Protein AF-Q52810-F1 (afdb_monomer)

Foldseek 3Di:
DVVVVVLVVLVPPPAPDKDFLVVVLVVCVVCCVVVVHDPVNSVVSVVVCVPQPDRIDGNPGDDDDD

pLDDT: mean 75.81, std 13.65, range [48.84, 90.12]

Secondary structure (DSSP, 8-state):
-HHHHHHHHHTTSPTT-EEEHHHHHHHHHHTTTTTT--HHHHHHHHHHHHS-SSSEEETTS-----

Organism: Rhizobium leguminosarum (NCBI:txid384)

Structure (mmCIF, N/CA/C/O backbone):
data_AF-Q52810-F1
#
_entry.id   AF-Q52810-F1
#
loop_
_atom_site.group_PDB
_atom_site.id
_atom_site.type_symbol
_atom_site.label_atom_id
_atom_site.label_alt_id
_atom_site.label_comp_id
_atom_site.label_asym_id
_atom_site.label_entity_id
_atom_site.label_seq_id
_atom_site.pdbx_PDB_ins_code
_atom_site.Cartn_x
_atom_site.Cartn_y
_atom_site.Cartn_z
_atom_site.occupancy
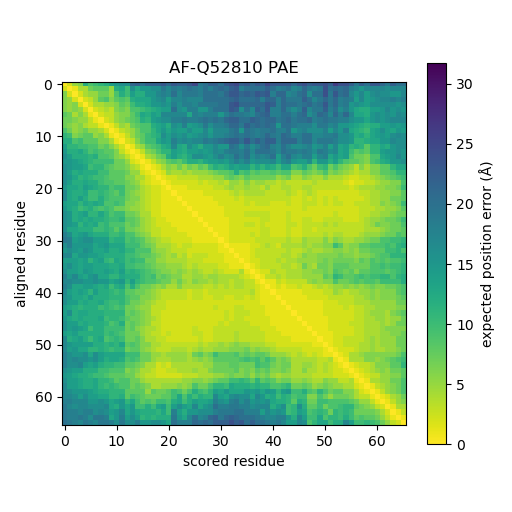_atom_site.B_iso_or_equiv
_atom_site.auth_seq_id
_atom_site.auth_comp_id
_atom_site.auth_asym_id
_atom_site.auth_atom_id
_atom_site.pdbx_PDB_model_num
ATOM 1 N N . LEU A 1 1 ? -12.160 -2.262 -17.166 1.00 48.84 1 LEU A N 1
ATOM 2 C CA . LEU A 1 1 ? -12.796 -3.396 -16.442 1.00 48.84 1 LEU A CA 1
ATOM 3 C C . LEU A 1 1 ? -11.940 -3.978 -15.305 1.00 48.84 1 LEU A C 1
ATOM 5 O O . LEU A 1 1 ? -12.517 -4.410 -14.316 1.00 48.84 1 LEU A O 1
ATOM 9 N N . ALA A 1 2 ? -10.601 -3.979 -15.390 1.00 54.53 2 ALA A N 1
ATOM 10 C CA . ALA A 1 2 ? -9.738 -4.512 -14.322 1.00 54.53 2 ALA A CA 1
ATOM 11 C C . ALA A 1 2 ? -9.828 -3.737 -12.987 1.00 54.53 2 ALA A C 1
ATOM 13 O O . ALA A 1 2 ? -9.879 -4.359 -11.930 1.00 54.53 2 ALA A O 1
ATOM 14 N N . LEU A 1 3 ? -9.923 -2.401 -13.031 1.00 53.59 3 LEU A N 1
ATOM 15 C CA . LEU A 1 3 ? -10.065 -1.549 -11.837 1.00 53.59 3 LEU A CA 1
ATOM 16 C C . LEU A 1 3 ? -11.359 -1.839 -11.056 1.00 53.59 3 LEU A C 1
ATOM 18 O O . LEU A 1 3 ? -11.307 -2.050 -9.850 1.00 53.59 3 LEU A O 1
ATOM 22 N N . VAL A 1 4 ? -12.494 -1.958 -11.756 1.00 55.69 4 VAL A N 1
ATOM 23 C CA . VAL A 1 4 ? -13.800 -2.277 -11.147 1.00 55.69 4 VAL A CA 1
ATOM 24 C C . VAL A 1 4 ? -13.798 -3.677 -10.527 1.00 55.69 4 VAL A C 1
ATOM 26 O O . VAL A 1 4 ? -14.270 -3.858 -9.411 1.00 55.69 4 VAL A O 1
ATOM 29 N N . LYS A 1 5 ? -13.204 -4.674 -11.201 1.00 49.69 5 LYS A N 1
ATOM 30 C CA . LYS A 1 5 ? -13.057 -6.026 -10.630 1.00 49.69 5 LYS A CA 1
ATOM 31 C C . LYS A 1 5 ? -12.217 -6.019 -9.354 1.00 49.69 5 LYS A C 1
ATOM 33 O O . LYS A 1 5 ? -12.582 -6.677 -8.388 1.00 49.69 5 LYS A O 1
ATOM 38 N N . ARG A 1 6 ? -11.122 -5.254 -9.332 1.00 57.31 6 ARG A N 1
ATOM 39 C CA . ARG A 1 6 ? -10.260 -5.142 -8.151 1.00 57.31 6 ARG A CA 1
ATOM 40 C C . ARG A 1 6 ? -10.986 -4.464 -6.988 1.00 57.31 6 ARG A C 1
ATOM 42 O O . ARG A 1 6 ? -10.871 -4.951 -5.873 1.00 57.31 6 ARG A O 1
ATOM 49 N N . GLN A 1 7 ? -11.796 -3.435 -7.255 1.00 57.34 7 GLN A N 1
ATOM 50 C CA . GLN A 1 7 ? -12.647 -2.798 -6.241 1.00 57.34 7 GLN A CA 1
ATOM 51 C C . GLN A 1 7 ? -13.679 -3.769 -5.644 1.00 57.34 7 GLN A C 1
ATOM 53 O O . GLN A 1 7 ? -13.830 -3.805 -4.427 1.00 57.34 7 GLN A O 1
ATOM 58 N N . ILE A 1 8 ? -14.322 -4.605 -6.470 1.00 57.97 8 ILE A N 1
ATOM 59 C CA . ILE A 1 8 ? -15.297 -5.616 -6.014 1.00 57.97 8 ILE A CA 1
ATOM 60 C C . ILE A 1 8 ? -14.634 -6.695 -5.141 1.00 57.97 8 ILE A C 1
ATOM 62 O O . ILE A 1 8 ? -15.210 -7.124 -4.144 1.00 57.97 8 ILE A O 1
ATOM 66 N N . GLU A 1 9 ? -13.419 -7.135 -5.479 1.00 58.94 9 GLU A N 1
ATOM 67 C CA . GLU A 1 9 ? -12.679 -8.096 -4.648 1.00 58.94 9 GLU A CA 1
ATOM 68 C C . GLU A 1 9 ? -12.188 -7.467 -3.333 1.00 58.94 9 GLU A C 1
ATOM 70 O O . GLU A 1 9 ? -12.240 -8.116 -2.289 1.00 58.94 9 GLU A O 1
ATOM 75 N N . THR A 1 10 ? -11.795 -6.186 -3.333 1.00 57.66 10 THR A N 1
ATOM 76 C CA . THR A 1 10 ? -11.495 -5.443 -2.096 1.00 57.66 10 THR A CA 1
ATOM 77 C C . THR A 1 10 ? -12.723 -5.350 -1.185 1.00 57.66 10 THR A C 1
ATOM 79 O O . THR A 1 10 ? -12.574 -5.422 0.032 1.00 57.66 10 THR A O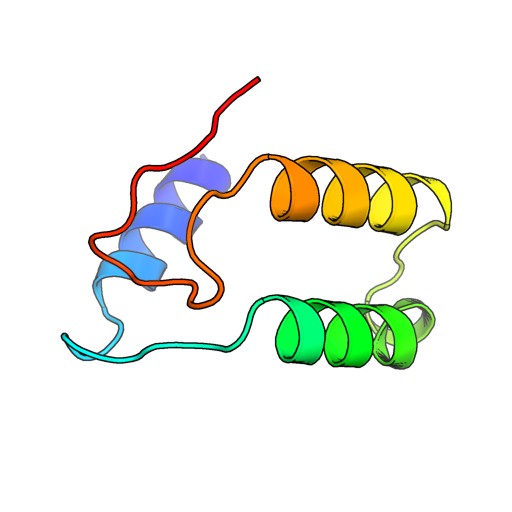 1
ATOM 82 N N . SER A 1 11 ? -13.941 -5.293 -1.741 1.00 56.22 11 SER A N 1
ATOM 83 C CA . SER A 1 11 ? -15.185 -5.309 -0.957 1.00 56.22 11 SER A CA 1
ATOM 84 C C . SER A 1 11 ? -15.425 -6.610 -0.175 1.00 56.22 11 SER A C 1
ATOM 86 O O . SER A 1 11 ? -16.215 -6.605 0.767 1.00 56.22 11 SER A O 1
ATOM 88 N N . LYS A 1 12 ? -14.750 -7.715 -0.534 1.00 58.09 12 LYS A N 1
ATOM 89 C CA . LYS A 1 12 ? -14.849 -9.021 0.149 1.00 58.09 12 LYS A CA 1
ATOM 90 C C . LYS A 1 12 ? -13.862 -9.189 1.306 1.00 58.09 12 LYS A C 1
ATOM 92 O O . LYS A 1 12 ? -13.873 -10.223 1.978 1.00 58.09 12 LYS A O 1
ATOM 97 N N . ILE A 1 13 ? -12.978 -8.217 1.528 1.00 63.41 13 ILE A N 1
ATOM 98 C CA . ILE A 1 13 ? -12.084 -8.222 2.684 1.00 63.41 13 ILE A CA 1
ATOM 99 C C . ILE A 1 13 ? -12.944 -8.131 3.953 1.00 63.41 13 ILE A C 1
ATOM 101 O O . ILE A 1 13 ? -13.960 -7.441 3.977 1.00 63.41 13 ILE A O 1
ATOM 105 N N . LYS A 1 14 ? -12.576 -8.879 5.004 1.00 62.62 14 LYS A N 1
ATOM 106 C CA . LYS A 1 14 ? -13.314 -8.823 6.273 1.00 62.62 14 LYS A CA 1
ATOM 107 C C . LYS A 1 14 ? -13.365 -7.367 6.771 1.00 62.62 14 LYS A C 1
ATOM 109 O O . LYS A 1 14 ? -12.299 -6.747 6.856 1.00 62.62 14 LYS A O 1
ATOM 114 N N . PRO A 1 15 ? -14.552 -6.859 7.150 1.00 60.53 15 PRO A N 1
ATOM 115 C CA . PRO A 1 15 ? -14.685 -5.538 7.751 1.00 60.53 15 PRO A CA 1
ATOM 116 C C . PRO A 1 15 ? -13.729 -5.388 8.939 1.00 60.53 15 PRO A C 1
ATOM 118 O O . PRO A 1 15 ? -13.600 -6.309 9.747 1.00 60.53 15 PRO A O 1
ATOM 121 N N . GLY A 1 16 ? -13.038 -4.251 9.023 1.00 65.44 16 GLY A N 1
ATOM 122 C CA . GLY A 1 16 ? -12.067 -3.969 10.086 1.00 65.44 16 GLY A CA 1
ATOM 123 C C . GLY A 1 16 ? -10.644 -4.474 9.830 1.00 65.44 16 GLY A C 1
ATOM 124 O O . GLY A 1 16 ? -9.786 -4.307 10.692 1.00 65.44 16 GLY A O 1
ATOM 125 N N . LYS A 1 17 ? -10.347 -5.067 8.664 1.00 72.62 17 LYS A N 1
ATOM 126 C CA . LYS A 1 17 ? -8.957 -5.352 8.289 1.00 72.62 17 LYS A CA 1
ATOM 127 C C . LYS A 1 17 ? -8.240 -4.042 7.955 1.00 72.62 17 L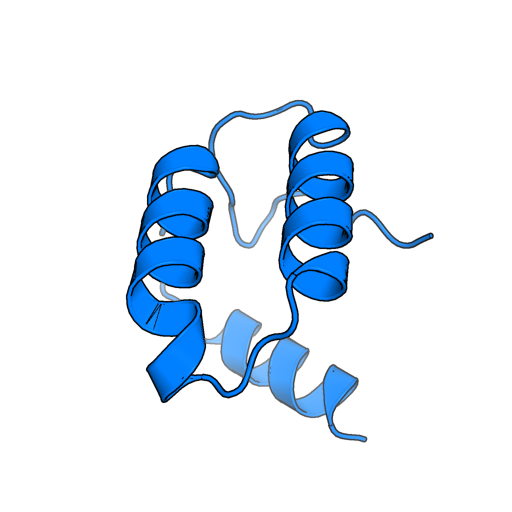YS A C 1
ATOM 129 O O . LYS A 1 17 ? -8.537 -3.417 6.939 1.00 72.62 17 LYS A O 1
ATOM 134 N N . THR A 1 18 ? -7.294 -3.663 8.805 1.00 75.50 18 THR A N 1
ATOM 135 C CA . THR A 1 18 ? -6.399 -2.526 8.592 1.00 75.50 18 THR A CA 1
ATOM 136 C C . THR A 1 18 ? -5.022 -3.030 8.162 1.00 75.50 18 THR A C 1
ATOM 138 O O . THR A 1 18 ? -4.632 -4.166 8.457 1.00 75.50 18 THR A O 1
ATOM 141 N N . ALA A 1 19 ? -4.294 -2.222 7.399 1.00 82.25 19 ALA A N 1
ATOM 142 C CA . ALA A 1 19 ? -2.901 -2.486 7.069 1.00 82.25 19 ALA A CA 1
ATOM 143 C C . ALA A 1 19 ? -2.083 -1.211 7.248 1.00 82.25 19 ALA A C 1
ATOM 145 O O . ALA A 1 19 ? -2.490 -0.148 6.792 1.00 82.25 19 ALA A O 1
ATOM 146 N N . ASP A 1 20 ? -0.918 -1.312 7.881 1.00 87.50 20 ASP A N 1
ATOM 147 C CA . ASP A 1 20 ? 0.001 -0.180 7.989 1.00 87.50 20 ASP A CA 1
ATOM 148 C C . ASP A 1 20 ? 0.548 0.185 6.601 1.00 87.50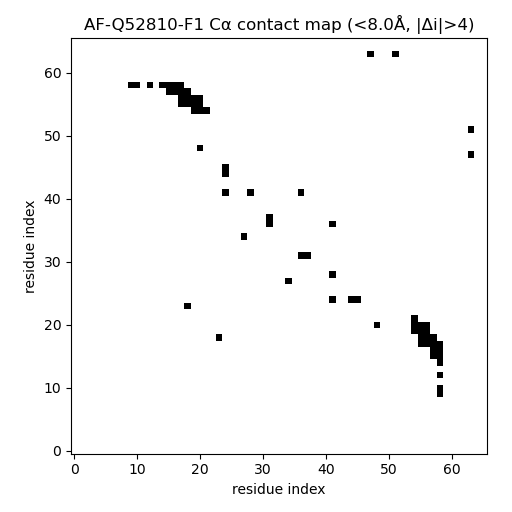 20 ASP A C 1
ATOM 150 O O . ASP A 1 20 ? 1.115 -0.663 5.900 1.00 87.50 20 ASP A O 1
ATOM 154 N N . LYS A 1 21 ? 0.381 1.450 6.203 1.00 86.38 21 LYS A N 1
ATOM 155 C CA . LYS A 1 21 ? 0.755 1.929 4.868 1.00 86.38 21 LYS A CA 1
ATOM 156 C C . LYS A 1 21 ? 2.231 1.714 4.546 1.00 86.38 21 LYS A C 1
ATOM 158 O O . LYS A 1 21 ? 2.575 1.323 3.431 1.00 86.38 21 LYS A O 1
ATOM 163 N N . TRP A 1 22 ? 3.105 1.902 5.530 1.00 88.75 22 TRP A N 1
ATOM 164 C CA . TRP A 1 22 ? 4.547 1.786 5.352 1.00 88.75 22 TRP A CA 1
ATOM 165 C C . TRP A 1 22 ? 5.013 0.338 5.360 1.00 88.75 22 TRP A C 1
ATOM 167 O O . TRP A 1 22 ? 5.980 0.004 4.678 1.00 88.75 22 TRP A O 1
ATOM 177 N N . LYS A 1 23 ? 4.320 -0.540 6.088 1.00 88.12 23 LYS A N 1
ATOM 178 C CA . LYS A 1 23 ? 4.535 -1.984 5.993 1.00 88.12 23 LYS A CA 1
ATOM 179 C C . LYS A 1 23 ? 4.199 -2.480 4.589 1.00 88.12 23 LYS A C 1
ATOM 181 O O . LYS A 1 23 ? 5.037 -3.124 3.975 1.00 88.12 23 LYS A O 1
ATOM 186 N N . VAL A 1 24 ? 3.043 -2.091 4.048 1.00 86.81 24 VAL A N 1
ATOM 187 C CA . VAL A 1 24 ? 2.644 -2.455 2.678 1.00 86.81 24 VAL A CA 1
ATOM 188 C C . VAL A 1 24 ? 3.635 -1.918 1.643 1.00 86.81 24 VAL A C 1
ATOM 190 O O . VAL A 1 24 ? 3.990 -2.637 0.713 1.00 86.81 24 VAL A O 1
ATOM 193 N N . PHE A 1 25 ? 4.112 -0.680 1.807 1.00 88.62 25 PHE A N 1
ATOM 194 C CA . PHE A 1 25 ? 5.134 -0.111 0.927 1.00 88.62 25 PHE A CA 1
ATOM 195 C C . PHE A 1 25 ? 6.444 -0.904 0.958 1.00 88.62 25 PHE A C 1
ATOM 197 O O . PHE A 1 25 ? 6.984 -1.221 -0.100 1.00 88.62 25 PHE A O 1
ATOM 204 N N . ARG A 1 26 ? 6.946 -1.253 2.152 1.00 89.00 26 ARG A N 1
ATOM 205 C CA . ARG A 1 26 ? 8.166 -2.061 2.296 1.00 89.00 26 ARG A CA 1
ATOM 206 C C . ARG A 1 26 ? 8.001 -3.436 1.665 1.00 89.00 26 ARG A C 1
ATOM 208 O O . ARG A 1 26 ? 8.831 -3.801 0.842 1.00 89.00 26 ARG A O 1
ATOM 215 N N . ASP A 1 27 ? 6.900 -4.125 1.955 1.00 89.56 27 ASP A N 1
ATOM 216 C CA . ASP A 1 27 ? 6.607 -5.442 1.382 1.00 89.56 27 ASP A CA 1
ATOM 217 C C . ASP A 1 27 ? 6.543 -5.370 -0.161 1.00 89.56 27 ASP A C 1
ATOM 219 O O . ASP A 1 27 ? 7.080 -6.229 -0.860 1.00 89.56 27 ASP A O 1
ATOM 223 N N . ALA A 1 28 ? 5.935 -4.315 -0.721 1.00 87.25 28 ALA A N 1
ATOM 224 C CA . ALA A 1 28 ? 5.872 -4.094 -2.168 1.00 87.25 28 ALA A CA 1
ATOM 225 C C . ALA A 1 28 ? 7.232 -3.728 -2.785 1.00 87.25 28 ALA A C 1
ATOM 227 O O . ALA A 1 28 ? 7.518 -4.126 -3.915 1.00 87.25 28 ALA A O 1
ATOM 228 N N . SER A 1 29 ? 8.061 -2.977 -2.058 1.00 88.31 29 SER A N 1
ATOM 229 C CA . SER A 1 29 ? 9.420 -2.615 -2.468 1.00 88.31 29 SER A CA 1
ATOM 230 C C . SER A 1 29 ? 10.346 -3.835 -2.472 1.00 88.31 29 SER A C 1
ATOM 232 O O . SER A 1 29 ? 11.082 -4.046 -3.433 1.00 88.31 29 SER A O 1
ATOM 234 N N . GLU A 1 30 ? 10.252 -4.697 -1.457 1.00 89.88 30 GLU A N 1
ATOM 235 C CA . GLU A 1 30 ? 10.981 -5.969 -1.387 1.00 89.88 30 GLU A CA 1
ATOM 236 C C . GLU A 1 30 ? 10.531 -6.934 -2.490 1.00 89.88 30 GLU A C 1
ATOM 238 O O . GLU A 1 30 ? 11.353 -7.558 -3.158 1.00 89.88 30 GLU A O 1
ATOM 243 N N . ALA A 1 31 ? 9.224 -7.005 -2.755 1.00 89.94 31 ALA A N 1
ATOM 244 C CA . ALA A 1 31 ? 8.665 -7.838 -3.813 1.00 89.94 31 ALA A CA 1
ATOM 245 C C . ALA A 1 31 ? 8.726 -7.196 -5.212 1.00 89.94 31 ALA A C 1
ATOM 247 O O . ALA A 1 31 ? 8.165 -7.762 -6.152 1.00 89.94 31 ALA A O 1
ATOM 248 N N . ARG A 1 32 ? 9.383 -6.039 -5.395 1.00 86.81 32 ARG A N 1
ATOM 249 C CA . ARG A 1 32 ? 9.340 -5.277 -6.659 1.00 86.81 32 ARG A CA 1
ATOM 250 C C . ARG A 1 32 ? 9.755 -6.104 -7.874 1.00 86.81 32 ARG A C 1
ATOM 252 O O . ARG A 1 32 ? 9.116 -6.006 -8.916 1.00 86.81 32 ARG A O 1
ATOM 259 N N . GLU A 1 33 ? 10.777 -6.947 -7.729 1.00 87.31 33 GLU A N 1
ATOM 260 C CA . GLU A 1 33 ? 11.295 -7.784 -8.817 1.00 87.31 33 GLU A CA 1
ATOM 261 C C . GLU A 1 33 ? 10.309 -8.902 -9.162 1.00 87.31 33 GLU A C 1
ATOM 263 O O . GLU A 1 33 ? 10.002 -9.121 -10.332 1.00 87.31 33 GLU A O 1
ATOM 268 N N . LEU A 1 34 ? 9.731 -9.540 -8.140 1.00 89.06 34 LEU A N 1
ATOM 269 C CA . LEU A 1 34 ? 8.710 -10.580 -8.296 1.00 89.06 34 LEU A CA 1
ATOM 270 C C . LEU A 1 34 ? 7.412 -10.033 -8.905 1.00 89.06 34 LEU A C 1
ATOM 272 O O . LEU A 1 34 ? 6.724 -10.732 -9.645 1.00 89.06 34 LEU A O 1
ATOM 276 N N . LEU A 1 35 ? 7.076 -8.780 -8.597 1.00 83.88 35 LEU A N 1
ATOM 277 C CA . LEU A 1 35 ? 5.890 -8.085 -9.094 1.00 83.88 35 LEU A CA 1
ATOM 278 C C . LEU A 1 35 ? 6.123 -7.381 -10.444 1.00 83.88 35 LEU A C 1
ATOM 280 O O . LEU A 1 35 ? 5.178 -6.819 -10.999 1.00 83.88 35 LEU A O 1
ATOM 284 N N . GLY A 1 36 ? 7.354 -7.386 -10.971 1.00 86.19 36 GLY A N 1
ATOM 285 C CA . GLY A 1 36 ? 7.719 -6.674 -12.200 1.00 86.19 36 GLY A CA 1
ATOM 286 C C . GLY A 1 36 ? 7.531 -5.153 -12.108 1.00 86.19 36 GLY A C 1
ATOM 287 O O . GLY A 1 36 ? 7.229 -4.500 -13.110 1.00 86.19 36 GLY A O 1
ATOM 288 N N . LEU A 1 37 ? 7.649 -4.587 -10.903 1.00 87.69 37 LEU A N 1
ATOM 289 C CA . LEU A 1 37 ? 7.490 -3.157 -10.652 1.00 87.69 37 LEU A CA 1
ATOM 290 C C . LEU A 1 37 ? 8.751 -2.391 -11.049 1.00 87.69 37 LEU A C 1
ATOM 292 O O . LEU A 1 37 ? 9.874 -2.834 -10.832 1.00 87.69 37 LEU A O 1
ATOM 296 N N . GLN A 1 38 ? 8.545 -1.202 -11.605 1.00 86.94 38 GLN A N 1
ATOM 297 C CA . GLN A 1 38 ? 9.618 -0.276 -11.955 1.00 86.94 38 GLN A CA 1
ATOM 298 C C . GLN A 1 38 ? 9.828 0.729 -10.820 1.00 86.94 38 GLN A C 1
ATOM 300 O O . GLN A 1 38 ? 8.875 1.059 -10.112 1.00 86.94 38 GLN A O 1
ATOM 305 N N . ASP A 1 39 ? 11.027 1.301 -10.702 1.00 83.56 39 ASP A N 1
ATOM 306 C CA . ASP A 1 39 ? 11.348 2.275 -9.643 1.00 83.56 39 ASP A CA 1
ATOM 307 C C . ASP A 1 39 ? 10.378 3.467 -9.624 1.00 83.56 39 ASP A C 1
ATOM 309 O O . ASP A 1 39 ? 9.932 3.913 -8.566 1.00 83.56 39 ASP A O 1
ATOM 313 N N . ARG A 1 40 ? 9.940 3.919 -10.808 1.00 87.31 40 ARG A N 1
ATOM 314 C CA . ARG A 1 40 ? 8.927 4.980 -10.941 1.00 87.31 40 ARG A CA 1
ATOM 315 C C . ARG A 1 40 ? 7.585 4.619 -10.295 1.00 87.31 40 ARG A C 1
ATOM 317 O O . ARG A 1 40 ? 6.884 5.498 -9.812 1.00 87.31 40 ARG A O 1
ATOM 324 N N . SER A 1 41 ? 7.212 3.341 -10.2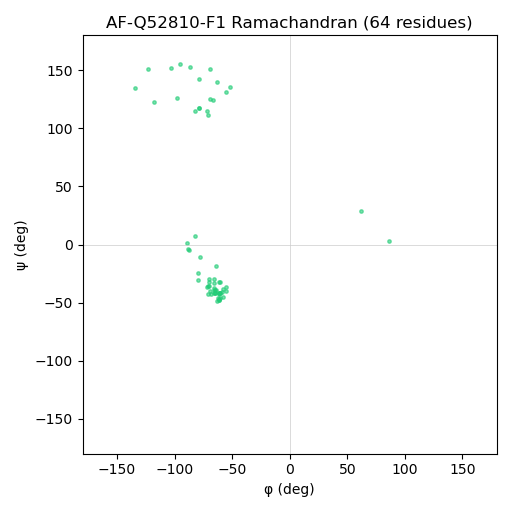91 1.00 86.75 41 SER A N 1
ATOM 325 C CA . SER A 1 41 ? 5.955 2.874 -9.703 1.00 86.75 41 SER A CA 1
ATOM 326 C C . SER A 1 41 ? 5.997 2.932 -8.178 1.00 86.75 41 SER A C 1
ATOM 328 O O . SER A 1 41 ? 4.994 3.292 -7.568 1.00 86.75 41 SER A O 1
ATOM 330 N N . LEU A 1 42 ? 7.151 2.636 -7.571 1.00 88.44 42 LEU A N 1
ATOM 331 C CA . LEU A 1 42 ? 7.342 2.781 -6.126 1.00 88.44 42 LEU A CA 1
ATOM 332 C C . LEU A 1 42 ? 7.365 4.253 -5.712 1.00 88.44 42 LEU A C 1
ATOM 334 O O . LEU A 1 42 ? 6.736 4.599 -4.720 1.00 88.44 42 LEU A O 1
ATOM 338 N N . ALA A 1 43 ? 7.995 5.129 -6.499 1.00 90.12 43 ALA A N 1
ATOM 339 C CA . ALA A 1 43 ? 7.984 6.569 -6.232 1.00 90.12 43 ALA A CA 1
ATOM 340 C C . ALA A 1 43 ? 6.563 7.162 -6.259 1.00 90.12 43 ALA A C 1
ATOM 342 O O . ALA A 1 43 ? 6.195 7.954 -5.395 1.00 90.12 43 ALA A O 1
ATOM 343 N N . VAL A 1 44 ? 5.731 6.748 -7.222 1.00 88.69 44 VAL A N 1
ATOM 344 C CA . VAL A 1 44 ? 4.319 7.164 -7.265 1.00 88.69 44 VAL A CA 1
ATOM 345 C C . VAL A 1 44 ? 3.549 6.607 -6.067 1.00 88.69 44 VAL A C 1
ATOM 347 O O . VAL A 1 44 ? 2.762 7.332 -5.467 1.00 88.69 44 VAL A O 1
ATOM 350 N N . LEU A 1 45 ? 3.782 5.345 -5.689 1.00 87.12 45 LEU A N 1
ATOM 351 C CA . LEU A 1 45 ? 3.149 4.757 -4.509 1.00 87.12 45 LEU A CA 1
ATOM 352 C C . LEU A 1 45 ? 3.517 5.526 -3.230 1.00 87.12 45 LEU A C 1
ATOM 354 O O . LEU A 1 45 ? 2.624 5.861 -2.462 1.00 87.12 45 LEU A O 1
ATOM 358 N N . ASP A 1 46 ? 4.792 5.852 -3.030 1.00 89.69 46 ASP A N 1
ATOM 359 C CA . ASP A 1 46 ? 5.274 6.640 -1.888 1.00 89.69 46 ASP A CA 1
ATOM 360 C C . ASP A 1 46 ? 4.593 8.017 -1.799 1.00 89.69 46 ASP A C 1
ATOM 362 O O . ASP A 1 46 ? 4.086 8.412 -0.744 1.00 89.69 46 ASP A O 1
ATOM 366 N N . ALA A 1 47 ? 4.473 8.711 -2.935 1.00 89.31 47 ALA A N 1
ATOM 367 C CA . ALA A 1 47 ? 3.763 9.984 -3.007 1.00 89.31 47 ALA A CA 1
ATOM 368 C C . ALA A 1 47 ? 2.283 9.830 -2.618 1.00 89.31 47 ALA A C 1
ATOM 370 O O . ALA A 1 47 ? 1.781 10.573 -1.775 1.00 89.31 47 ALA A O 1
ATOM 371 N N . LEU A 1 48 ? 1.587 8.828 -3.168 1.00 86.81 48 LEU A N 1
ATOM 372 C CA . LEU A 1 48 ? 0.183 8.555 -2.841 1.00 86.81 48 LEU A CA 1
ATOM 373 C C . LEU A 1 48 ? -0.019 8.243 -1.349 1.00 86.81 48 LEU A C 1
ATOM 375 O O . LEU A 1 48 ? -0.967 8.740 -0.743 1.00 86.81 48 LEU A O 1
ATOM 379 N N . LEU A 1 49 ? 0.874 7.456 -0.741 1.00 85.56 49 LEU A N 1
ATOM 380 C CA . LEU A 1 49 ? 0.814 7.124 0.688 1.00 85.56 49 LEU A CA 1
ATOM 381 C C . LEU A 1 49 ? 1.132 8.325 1.590 1.00 85.56 49 LEU A C 1
ATOM 383 O O . LEU A 1 49 ? 0.608 8.414 2.706 1.00 85.56 49 LEU A O 1
ATOM 387 N N . SER A 1 50 ? 1.957 9.254 1.107 1.00 84.94 50 SER A N 1
ATOM 388 C CA . SER A 1 50 ? 2.261 10.515 1.790 1.00 84.94 50 SER A CA 1
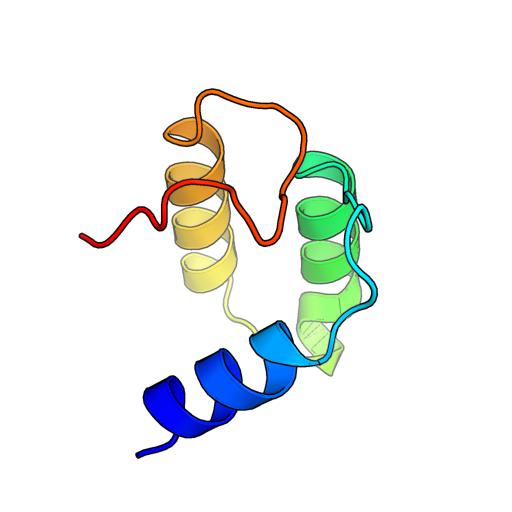ATOM 389 C C . SER A 1 50 ? 1.066 11.470 1.805 1.00 84.94 50 SER A C 1
ATOM 391 O O . SER A 1 50 ? 0.865 12.172 2.792 1.00 84.94 50 SER A O 1
ATOM 393 N N . PHE A 1 51 ? 0.224 11.450 0.766 1.00 83.44 51 PHE A N 1
ATOM 394 C CA . PHE A 1 51 ? -1.039 12.201 0.742 1.00 83.44 51 PHE A CA 1
ATOM 395 C C . PHE A 1 51 ? -2.168 11.540 1.548 1.00 83.44 51 PHE A C 1
ATOM 397 O O . PHE A 1 51 ? -3.196 12.175 1.781 1.00 83.44 51 PHE A O 1
ATOM 404 N N . HIS A 1 52 ? -1.996 10.290 1.992 1.00 80.88 52 HIS A N 1
ATOM 405 C CA . HIS A 1 52 ? -2.980 9.610 2.829 1.00 80.88 52 HIS A CA 1
ATOM 406 C C . HIS A 1 52 ? -2.863 10.075 4.293 1.00 80.88 52 HIS A C 1
ATOM 408 O O . HIS A 1 52 ? -1.817 9.835 4.914 1.00 80.88 52 HIS A O 1
ATOM 414 N N . PRO A 1 53 ? -3.909 10.709 4.864 1.00 78.12 53 PRO A N 1
ATOM 415 C CA . PRO A 1 53 ? -3.837 11.322 6.191 1.00 78.12 53 PRO A CA 1
ATOM 416 C C . PRO A 1 53 ? -3.632 10.281 7.294 1.00 78.12 53 PRO A C 1
ATOM 418 O O . PRO A 1 53 ? -2.853 10.507 8.218 1.00 78.12 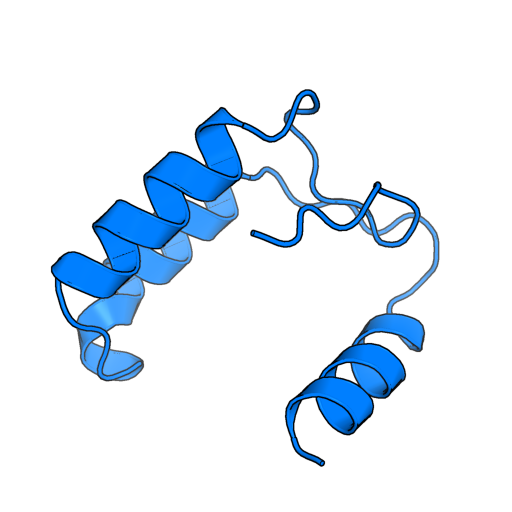53 PRO A O 1
ATOM 421 N N . ASP A 1 54 ? -4.264 9.114 7.161 1.00 81.12 54 ASP A N 1
ATOM 422 C CA . ASP A 1 54 ? -4.122 8.035 8.131 1.00 81.12 54 ASP A CA 1
ATOM 423 C C . ASP A 1 54 ? -2.909 7.149 7.830 1.00 81.12 54 ASP A C 1
ATOM 425 O O . ASP A 1 54 ? -2.481 6.985 6.681 1.00 81.12 54 ASP A O 1
ATOM 429 N N . THR A 1 55 ? -2.367 6.540 8.881 1.00 81.19 55 THR A N 1
ATOM 430 C CA . THR A 1 55 ? -1.294 5.536 8.791 1.00 81.19 55 THR A CA 1
ATOM 431 C C . THR A 1 55 ? -1.833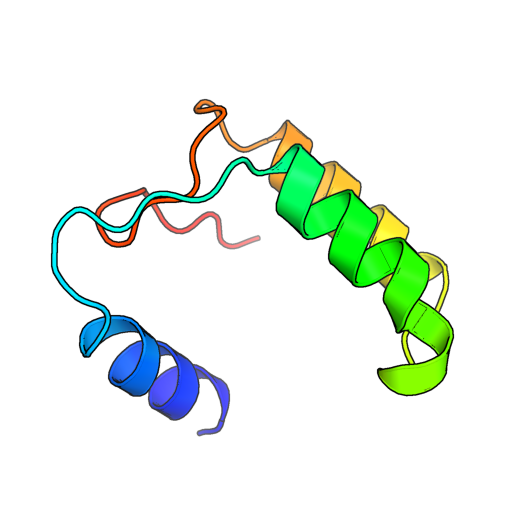 4.160 8.404 1.00 81.19 55 THR A C 1
ATOM 433 O O . THR A 1 55 ? -1.113 3.343 7.830 1.00 81.19 55 THR A O 1
ATOM 436 N N . GLU A 1 56 ? -3.110 3.909 8.681 1.00 83.44 56 GLU A N 1
ATOM 437 C CA . GLU A 1 56 ? -3.774 2.656 8.356 1.00 83.44 56 GLU A CA 1
ATOM 438 C C . GLU A 1 56 ? -4.561 2.768 7.050 1.00 83.44 56 GLU A C 1
ATOM 440 O O . GLU A 1 56 ? -5.435 3.617 6.888 1.00 83.44 56 GLU A O 1
ATOM 445 N N . LEU A 1 57 ? -4.285 1.850 6.130 1.00 80.50 57 LEU A N 1
ATOM 446 C CA . LEU A 1 57 ? -5.113 1.596 4.965 1.00 80.50 57 LEU A CA 1
ATOM 447 C C . LEU A 1 57 ? -6.309 0.760 5.409 1.00 80.50 57 LEU A C 1
ATOM 449 O O . LEU A 1 57 ? -6.154 -0.373 5.879 1.00 80.50 57 LEU A O 1
ATOM 453 N N . ARG A 1 58 ? -7.504 1.326 5.256 1.00 75.31 58 ARG A N 1
ATOM 454 C CA . ARG A 1 58 ? -8.765 0.686 5.624 1.00 75.31 58 ARG A CA 1
ATOM 455 C C . ARG A 1 58 ? -9.699 0.623 4.430 1.00 75.31 58 ARG A C 1
ATOM 457 O O . ARG A 1 58 ? -9.668 1.480 3.554 1.00 75.31 58 ARG A O 1
ATOM 464 N N . GLN A 1 59 ? -10.558 -0.389 4.411 1.00 68.62 59 GLN A N 1
ATOM 465 C CA . GLN A 1 59 ? -11.544 -0.570 3.345 1.00 68.62 59 GLN A CA 1
ATOM 466 C C . GLN A 1 59 ? -12.597 0.552 3.311 1.00 68.62 59 GLN A C 1
ATOM 468 O O . GLN A 1 59 ? -13.122 0.860 2.246 1.00 68.62 59 GLN A O 1
ATOM 473 N N . ASP A 1 60 ? -12.899 1.148 4.464 1.00 68.75 60 ASP A N 1
ATOM 474 C CA . ASP A 1 60 ? -13.768 2.318 4.626 1.00 68.75 60 ASP A CA 1
ATOM 475 C C . ASP A 1 60 ? -13.010 3.654 4.524 1.00 68.75 60 ASP A C 1
ATOM 477 O O . ASP A 1 60 ? -13.617 4.717 4.650 1.00 68.75 60 ASP A O 1
ATOM 481 N N . GLY A 1 61 ? -11.695 3.607 4.285 1.00 67.69 61 GLY A N 1
ATOM 482 C CA . GLY A 1 61 ? -10.866 4.782 4.053 1.00 67.69 61 GLY A CA 1
ATOM 483 C C . GLY A 1 61 ? -11.187 5.456 2.719 1.00 67.69 61 GLY A C 1
ATOM 484 O O . GLY A 1 61 ? -11.623 4.820 1.755 1.00 67.69 61 GLY A O 1
ATOM 485 N N . GLN A 1 62 ? -10.973 6.768 2.657 1.00 63.03 62 GLN A N 1
ATOM 486 C CA . GLN A 1 62 ? -11.258 7.552 1.462 1.00 63.03 62 GLN A CA 1
ATOM 487 C C . GLN A 1 62 ? -10.274 7.191 0.338 1.00 63.03 62 GLN A C 1
ATOM 489 O O . GLN A 1 62 ? -9.058 7.256 0.508 1.00 63.03 62 GLN A O 1
ATOM 494 N N . LEU A 1 63 ? -10.799 6.811 -0.830 1.00 62.62 63 LEU A N 1
ATOM 495 C CA . LEU A 1 63 ? -9.975 6.519 -2.000 1.00 62.62 63 LEU A CA 1
ATOM 496 C C . LEU A 1 63 ? -9.398 7.835 -2.551 1.00 62.62 63 LEU A C 1
ATOM 498 O O . LEU A 1 63 ? -10.151 8.682 -3.030 1.00 62.62 63 LEU A O 1
ATOM 502 N N . ILE A 1 64 ? -8.076 8.003 -2.504 1.00 59.03 64 ILE A N 1
ATOM 503 C CA . ILE A 1 64 ? -7.397 9.141 -3.136 1.00 59.03 64 ILE A CA 1
ATOM 504 C C . ILE A 1 64 ? -7.209 8.813 -4.623 1.00 59.03 64 ILE A C 1
ATOM 506 O O . ILE A 1 64 ? -6.508 7.861 -4.967 1.00 59.03 64 ILE A O 1
ATOM 510 N N . VAL A 1 65 ? -7.861 9.576 -5.503 1.00 53.00 65 VAL A N 1
ATOM 511 C CA . VAL A 1 65 ? -7.735 9.462 -6.966 1.00 53.00 65 VAL A CA 1
ATOM 512 C C . VAL A 1 65 ? -7.167 10.781 -7.491 1.00 53.00 65 VAL A C 1
ATOM 514 O O . VAL A 1 65 ? -7.767 11.826 -7.243 1.00 53.00 65 VAL A O 1
ATOM 517 N N . PHE A 1 66 ? -6.034 10.722 -8.197 1.00 52.22 66 PHE A N 1
ATOM 518 C CA . PHE A 1 66 ? -5.457 11.825 -8.975 1.00 52.22 66 PHE A CA 1
ATOM 519 C C . PHE A 1 66 ? -5.473 11.466 -10.461 1.00 52.22 66 PHE A C 1
ATOM 521 O O . PHE A 1 66 ? -5.240 10.272 -10.770 1.00 52.22 66 PHE A O 1
#

Nearest PDB structures (foldseek):
  8bav-assembly2_C  TM=3.754E-01  e=3.379E+00  Homo sapiens
  4esj-assembly1_A  TM=4.234E-01  e=3.889E+00  Streptococcus pneumoniae TIGR4

Radius of gyration: 12.64 Å; Cα contacts (8 Å, |Δi|>4): 34; chains: 1; bounding box: 27×23×26 Å

Mean predicted aligned error: 8.58 Å

InterPro domains:
  IPR005090 Plasmid replication protein C, N-terminal [PF03428] (3-66)

Sequence (66 aa):
LALVKRQIETSKIKPGKTADKWKVFRDASEARELLGLQDRSLAVLDALLSFH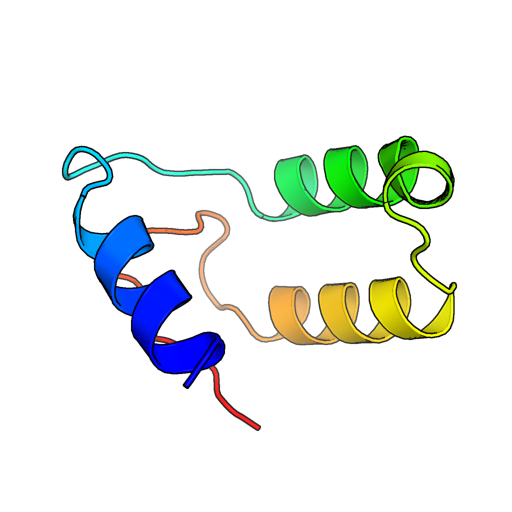PDTELRQDGQLIVF

Solvent-accessible surface area (backbone atoms only — not comparable to full-atom values): 4173 Å² total; per-residue (Å²): 113,69,68,63,52,52,52,57,56,57,67,68,52,66,86,88,56,66,41,53,50,66,58,53,49,49,56,49,60,74,39,20,75,85,69,70,56,52,75,69,56,53,54,52,49,52,54,56,56,68,72,41,91,60,64,57,48,41,85,90,49,84,82,87,82,132